Protein AF-A0A447T7E3-F1 (afdb_monomer_lite)

Sequence (98 aa):
MSQPVQALLFDVFGTVVDWREGVARDAAAFLRRRPAARQDAYAFADAWRALYSPAMEAVRAGRRPFTRLDQLHRENLEAALPASASIPPRRRKTSCNG

InterPro domains:
  IPR023198 Phosphoglycolate phosphatase-like, domain 2 [G3DSA:1.10.150.240] (20-94)
  IPR036412 HAD-like superfamily [SSF56784] (4-80)

Foldseek 3Di:
DDDDDDDDDDDPDPGPDPQQCVQLVVQVVVQVVPVVPPFRSSLLSVQLVVQLVVLVVCCVVVVDPDDDSVVSSVVSNVVSVVVRSPDPDDDPPPDDDD

Radius of gyration: 17.96 Å; chains: 1; bounding box: 51×36×48 Å

Organism: Chromobacterium violaceum (NCBI:txid536)

pLDDT: mean 81.03, std 17.28, range [37.38, 97.0]

Secondary structure (DSSP, 8-state):
-PPPP-------BTTTB-HHHHHHHHHHHHHTT-TT----HHHHHHHHHHTHHHHHHHHHTTSS----HHHHHHHHHHHHHHHTTS------------

Structure (mmCIF, N/CA/C/O backbone):
data_AF-A0A447T7E3-F1
#
_entry.id   AF-A0A447T7E3-F1
#
loop_
_atom_site.group_PDB
_atom_site.id
_atom_site.type_symbol
_atom_site.label_atom_id
_atom_site.label_alt_id
_atom_site.label_comp_id
_atom_site.label_asym_id
_atom_site.label_entity_id
_atom_site.label_seq_id
_atom_site.pdbx_PDB_ins_code
_atom_site.Cartn_x
_atom_site.Cartn_y
_atom_site.Cartn_z
_atom_site.occupancy
_atom_site.B_iso_or_equiv
_atom_site.auth_seq_id
_atom_site.auth_comp_id
_atom_site.auth_asym_id
_atom_site.auth_atom_id
_atom_site.pdbx_PDB_model_num
ATOM 1 N N . MET A 1 1 ? -32.772 17.594 19.669 1.00 53.25 1 MET A N 1
ATOM 2 C CA . MET A 1 1 ? -31.571 18.45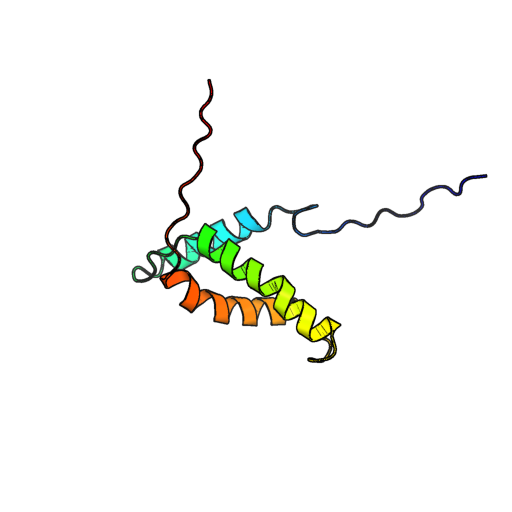5 19.617 1.00 53.25 1 MET A CA 1
ATOM 3 C C . MET A 1 1 ? -30.437 17.630 19.033 1.00 53.25 1 MET A C 1
ATOM 5 O O . MET A 1 1 ? -30.192 16.548 19.550 1.00 53.25 1 MET A O 1
ATOM 9 N N . SER A 1 2 ? -29.829 18.067 17.927 1.00 77.31 2 SER A N 1
ATOM 10 C CA . SER A 1 2 ? -28.687 17.368 17.317 1.00 77.31 2 SER A CA 1
ATOM 11 C C . SER A 1 2 ? -27.415 17.723 18.078 1.00 77.31 2 SER A C 1
ATOM 13 O O . SER A 1 2 ? -27.179 18.902 18.333 1.00 77.31 2 SER A O 1
ATOM 15 N N . GLN A 1 3 ? -26.611 16.724 18.438 1.00 81.62 3 GLN A N 1
ATOM 16 C CA . GLN A 1 3 ? -25.311 16.966 19.060 1.00 81.62 3 GLN A CA 1
ATOM 17 C C . GLN A 1 3 ? -24.334 17.544 18.024 1.00 81.62 3 GLN A C 1
ATOM 19 O O . GLN A 1 3 ? -24.342 17.083 16.876 1.00 81.62 3 GLN A O 1
ATOM 24 N N . PRO A 1 4 ? -23.510 18.545 18.385 1.00 85.88 4 PRO A N 1
ATOM 25 C CA . PRO A 1 4 ? -22.504 19.085 17.482 1.00 85.88 4 PRO A CA 1
ATOM 26 C C . PRO A 1 4 ? -21.418 18.039 17.213 1.00 85.88 4 PRO A C 1
ATOM 28 O O . PRO A 1 4 ? -21.010 17.298 18.107 1.00 85.88 4 PRO A O 1
ATOM 31 N N . VAL A 1 5 ? -20.940 17.984 15.971 1.00 90.81 5 VAL A N 1
ATOM 32 C CA . VAL A 1 5 ? -19.813 17.125 15.589 1.00 90.81 5 VAL A CA 1
ATOM 33 C C . VAL A 1 5 ? -18.553 17.602 16.315 1.00 90.81 5 VAL A C 1
ATOM 35 O O . VAL A 1 5 ? -18.194 18.772 16.221 1.00 90.81 5 VAL A O 1
ATOM 38 N N . GLN A 1 6 ? -17.884 16.695 17.031 1.00 92.06 6 GLN A N 1
ATOM 39 C CA . GLN A 1 6 ? -16.684 16.998 17.828 1.00 92.06 6 GLN A CA 1
ATOM 40 C C . GLN A 1 6 ? -15.379 16.503 17.190 1.00 92.06 6 GLN A C 1
ATOM 42 O O . GLN A 1 6 ? -14.306 16.977 17.550 1.00 92.06 6 GLN A O 1
ATOM 47 N N . ALA A 1 7 ? -15.453 15.552 16.254 1.00 92.31 7 ALA A N 1
ATOM 48 C CA . ALA A 1 7 ? -14.285 14.972 15.603 1.00 92.31 7 ALA A CA 1
ATOM 49 C C . ALA A 1 7 ? -14.583 14.598 14.149 1.00 92.31 7 ALA A C 1
ATOM 51 O O . ALA A 1 7 ? -15.678 14.136 13.826 1.00 92.31 7 ALA A O 1
ATOM 52 N N . LEU A 1 8 ? -13.574 14.763 13.292 1.00 88.75 8 LEU A N 1
ATOM 53 C CA . LEU A 1 8 ? -13.569 14.304 11.906 1.00 88.75 8 LEU A CA 1
ATOM 54 C C . LEU A 1 8 ? -12.394 13.343 11.732 1.00 88.75 8 LEU A C 1
ATOM 56 O O . LEU A 1 8 ? -11.244 13.716 11.959 1.00 88.75 8 LEU A O 1
ATOM 60 N N . LEU A 1 9 ? -12.694 12.100 11.364 1.00 92.56 9 LEU A N 1
ATOM 61 C CA . LEU A 1 9 ? -11.697 11.074 11.090 1.00 92.56 9 LEU A CA 1
ATOM 62 C C . LEU A 1 9 ? -11.632 10.857 9.583 1.00 92.56 9 LEU A C 1
ATOM 64 O O . LEU A 1 9 ? -12.665 10.742 8.925 1.00 92.56 9 LEU A O 1
ATOM 68 N N . PHE A 1 10 ? -10.414 10.778 9.059 1.00 90.06 10 PHE A N 1
ATOM 69 C CA . PHE A 1 10 ? -10.165 10.614 7.636 1.00 90.06 10 PHE A CA 1
ATOM 70 C C . PHE A 1 10 ? -9.390 9.326 7.399 1.00 90.06 10 PHE A C 1
ATOM 72 O O . PHE A 1 10 ? -8.375 9.067 8.049 1.00 90.06 10 PHE A O 1
ATOM 79 N N . ASP A 1 11 ? -9.857 8.538 6.436 1.00 88.25 11 ASP A N 1
ATOM 80 C CA . ASP A 1 11 ? -8.983 7.581 5.771 1.00 88.25 11 ASP A CA 1
ATOM 81 C C . ASP A 1 11 ? -7.841 8.342 5.072 1.00 88.25 11 ASP A C 1
ATOM 83 O O . ASP A 1 11 ? -8.014 9.490 4.667 1.00 88.25 11 ASP A O 1
ATOM 87 N N . VAL A 1 12 ? -6.659 7.735 4.958 1.00 87.75 12 VAL A N 1
ATOM 88 C CA . VAL A 1 12 ? -5.464 8.427 4.444 1.00 87.75 12 VAL A CA 1
ATOM 89 C C . VAL A 1 12 ? -5.181 8.047 2.993 1.00 87.75 12 VAL A C 1
ATOM 91 O O . VAL A 1 12 ? -4.971 8.924 2.152 1.00 87.75 12 VAL A O 1
ATOM 94 N N . PHE A 1 13 ? -5.176 6.752 2.666 1.00 79.19 13 PHE A N 1
ATOM 95 C CA . PHE A 1 13 ? -4.712 6.272 1.363 1.00 79.19 13 PHE A CA 1
ATOM 96 C C . PHE A 1 13 ? -5.746 6.505 0.258 1.00 79.19 13 PHE A C 1
ATOM 98 O O . PHE A 1 13 ? -6.717 5.769 0.137 1.00 79.19 13 PHE A O 1
ATOM 105 N N . GLY A 1 14 ? -5.481 7.478 -0.616 1.00 80.19 14 GLY A N 1
ATOM 106 C CA . GLY A 1 14 ? -6.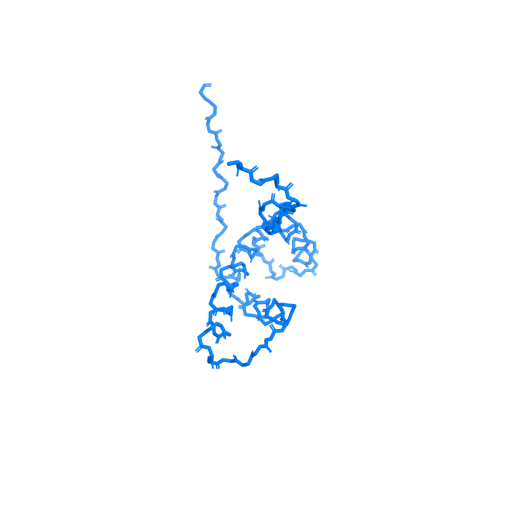369 7.858 -1.719 1.00 80.19 14 GLY A CA 1
ATOM 107 C C . GLY A 1 14 ? -7.365 8.951 -1.338 1.00 80.19 14 GLY A C 1
ATOM 108 O O . GLY A 1 14 ? -7.820 9.677 -2.213 1.00 80.19 14 GLY A O 1
ATOM 109 N N . THR A 1 15 ? -7.640 9.110 -0.043 1.00 78.38 15 THR A N 1
ATOM 110 C CA . THR A 1 15 ? -8.495 10.179 0.486 1.00 78.38 15 THR A CA 1
ATOM 111 C C . THR A 1 15 ? -7.692 11.450 0.785 1.00 78.38 15 THR A C 1
ATOM 113 O O . THR A 1 15 ? -8.116 12.543 0.426 1.00 78.38 15 THR A O 1
ATOM 116 N N . VAL A 1 16 ? -6.512 11.319 1.404 1.00 83.75 16 VAL A N 1
ATOM 117 C CA . VAL A 1 16 ? -5.636 12.457 1.754 1.00 83.75 16 VAL A CA 1
ATOM 118 C C . VAL A 1 16 ? -4.373 12.482 0.894 1.00 83.75 16 VAL A C 1
ATOM 120 O O . VAL A 1 16 ? -3.854 13.555 0.594 1.00 83.75 16 VAL A O 1
ATOM 123 N N . VAL A 1 17 ? -3.870 11.312 0.484 1.00 85.44 17 VAL A N 1
ATOM 124 C CA . VAL A 1 17 ? -2.619 11.204 -0.282 1.00 85.44 17 VAL A CA 1
ATOM 125 C C . VAL A 1 17 ? -2.796 10.443 -1.592 1.00 85.44 17 VAL A C 1
ATOM 127 O O . VAL A 1 17 ? -3.438 9.388 -1.628 1.00 85.44 17 VAL A O 1
ATOM 130 N N . ASP A 1 18 ? -2.142 10.927 -2.652 1.00 90.56 18 ASP A N 1
ATOM 131 C CA . ASP A 1 18 ? -1.947 10.165 -3.888 1.00 90.56 18 ASP A CA 1
ATOM 132 C C . ASP A 1 18 ? -0.802 9.162 -3.703 1.00 90.56 18 ASP A C 1
ATOM 134 O O . ASP A 1 18 ? 0.374 9.418 -3.981 1.00 90.56 18 ASP A O 1
ATOM 138 N N . TRP A 1 19 ? -1.163 7.990 -3.189 1.00 92.19 19 TRP A N 1
ATOM 139 C CA . TRP A 1 19 ? -0.222 6.892 -2.999 1.00 92.19 19 T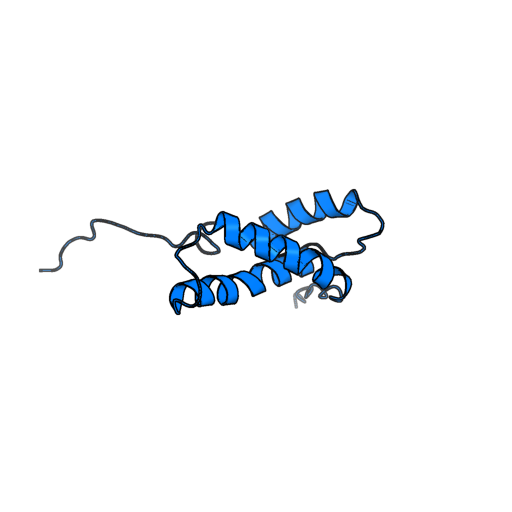RP A CA 1
ATOM 140 C C . TRP A 1 19 ? 0.286 6.329 -4.332 1.00 92.19 19 TRP A C 1
ATOM 142 O O . TRP A 1 19 ? 1.411 5.833 -4.390 1.00 92.19 19 TRP A O 1
ATOM 152 N N . ARG A 1 20 ? -0.518 6.381 -5.401 1.00 92.19 20 ARG A N 1
ATOM 153 C CA . ARG A 1 20 ? -0.206 5.710 -6.666 1.00 92.19 20 ARG A CA 1
ATOM 154 C C . ARG A 1 20 ? 0.937 6.417 -7.374 1.00 92.19 20 ARG A C 1
ATOM 156 O O . ARG A 1 20 ? 1.892 5.761 -7.789 1.00 92.19 20 ARG A O 1
ATOM 163 N N . GLU A 1 21 ? 0.860 7.741 -7.468 1.00 91.50 21 GLU A N 1
ATOM 164 C CA . GLU A 1 21 ? 1.924 8.548 -8.061 1.00 91.50 21 GLU A CA 1
ATOM 165 C C . GLU A 1 21 ? 3.196 8.511 -7.204 1.00 91.50 21 GLU A C 1
ATOM 167 O O . GLU A 1 21 ? 4.293 8.324 -7.731 1.00 91.50 21 GLU A O 1
ATOM 172 N N . GLY A 1 22 ? 3.062 8.602 -5.874 1.00 90.06 22 GLY A N 1
ATOM 173 C CA . GLY A 1 22 ? 4.200 8.529 -4.954 1.00 90.06 22 GLY A CA 1
ATOM 174 C C . GLY A 1 22 ? 5.004 7.235 -5.109 1.00 90.06 22 GLY A C 1
ATOM 175 O O . GLY A 1 22 ? 6.222 7.277 -5.295 1.00 90.06 22 GLY A O 1
ATOM 176 N N . VAL A 1 23 ? 4.316 6.091 -5.112 1.00 91.81 23 VAL A N 1
ATOM 177 C CA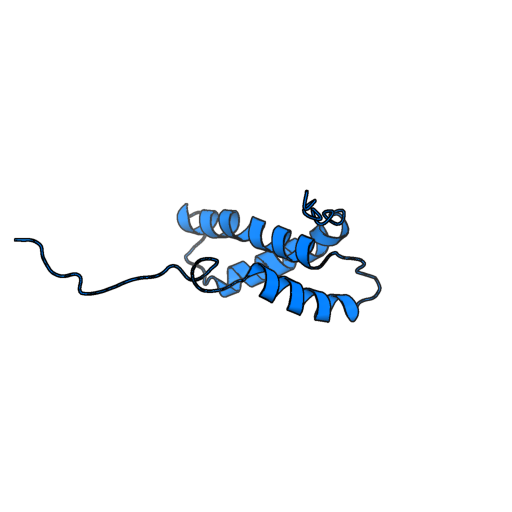 . VAL A 1 23 ? 4.942 4.770 -5.266 1.00 91.81 23 VAL A CA 1
ATOM 178 C C . VAL A 1 23 ? 5.537 4.595 -6.659 1.00 91.81 23 VAL A C 1
ATOM 180 O O . VAL A 1 23 ? 6.671 4.136 -6.773 1.00 91.81 23 VAL A O 1
ATOM 183 N N . ALA A 1 24 ? 4.816 4.974 -7.720 1.00 91.06 24 ALA A N 1
ATOM 184 C CA . ALA A 1 24 ? 5.321 4.859 -9.087 1.00 91.06 24 ALA A CA 1
ATOM 185 C C . ALA A 1 24 ? 6.585 5.710 -9.301 1.00 91.06 24 ALA A C 1
ATOM 187 O O . ALA A 1 24 ? 7.548 5.242 -9.911 1.00 91.06 24 ALA A O 1
ATOM 188 N N . ARG A 1 25 ? 6.630 6.929 -8.748 1.00 91.75 25 ARG A N 1
ATOM 189 C CA . ARG A 1 25 ? 7.800 7.819 -8.807 1.00 91.75 25 ARG A CA 1
ATOM 190 C C . ARG A 1 25 ? 9.031 7.186 -8.153 1.00 91.75 25 ARG A C 1
ATOM 192 O O . ARG A 1 25 ? 10.107 7.170 -8.759 1.00 91.75 25 ARG A O 1
ATOM 199 N N . ASP A 1 26 ? 8.883 6.643 -6.946 1.00 90.75 26 ASP A N 1
ATOM 200 C CA . ASP A 1 26 ? 9.997 6.024 -6.216 1.00 90.75 26 ASP A CA 1
ATOM 201 C C . ASP A 1 26 ? 10.418 4.683 -6.841 1.00 90.75 26 ASP A C 1
ATOM 203 O O . ASP A 1 26 ? 11.614 4.413 -7.003 1.00 90.75 26 ASP A O 1
ATOM 207 N N . ALA A 1 27 ? 9.454 3.881 -7.304 1.00 88.75 27 ALA A N 1
ATOM 208 C CA . ALA A 1 27 ? 9.719 2.654 -8.049 1.00 88.75 27 ALA A CA 1
ATOM 209 C C . ALA A 1 27 ? 10.481 2.938 -9.351 1.00 88.75 27 ALA A C 1
ATOM 211 O O . ALA A 1 27 ? 11.474 2.272 -9.634 1.00 88.75 27 ALA A O 1
ATOM 212 N N . ALA A 1 28 ? 10.099 3.964 -10.117 1.00 88.06 28 ALA A N 1
ATOM 213 C CA . ALA A 1 28 ? 10.798 4.350 -11.342 1.00 88.06 28 ALA A CA 1
ATOM 214 C C . ALA A 1 28 ? 12.265 4.727 -11.078 1.00 88.06 28 ALA A C 1
ATOM 216 O O . ALA A 1 28 ? 13.153 4.362 -11.854 1.00 88.06 28 ALA A O 1
ATOM 217 N N . ALA A 1 29 ? 12.543 5.431 -9.975 1.00 87.75 29 ALA A N 1
ATOM 218 C CA . ALA A 1 29 ? 13.908 5.768 -9.575 1.00 87.75 29 ALA A CA 1
ATOM 219 C C . ALA A 1 29 ? 14.752 4.527 -9.252 1.00 87.75 29 ALA A C 1
ATOM 221 O O . ALA A 1 29 ? 15.930 4.478 -9.614 1.00 87.75 29 ALA A O 1
ATOM 222 N N . PHE A 1 30 ? 14.153 3.520 -8.616 1.00 84.94 30 PHE A N 1
ATOM 223 C CA . PHE A 1 30 ? 14.806 2.247 -8.326 1.00 84.94 30 PHE A CA 1
ATOM 224 C C . PHE A 1 30 ? 15.016 1.391 -9.585 1.00 84.94 30 PHE A C 1
ATOM 226 O O . PHE A 1 30 ? 16.127 0.920 -9.833 1.00 84.94 30 PHE A O 1
ATOM 233 N N . LEU A 1 31 ? 13.977 1.235 -10.409 1.00 80.62 31 LEU A N 1
ATOM 234 C CA . LEU A 1 31 ? 13.985 0.408 -11.620 1.00 80.62 31 LEU A CA 1
ATOM 235 C C . LEU A 1 31 ? 14.971 0.933 -12.670 1.00 80.62 31 LEU A C 1
ATOM 237 O O . LEU A 1 31 ? 15.693 0.151 -13.279 1.00 80.62 31 LEU A O 1
ATOM 241 N N . ARG A 1 32 ? 15.116 2.258 -12.804 1.00 80.38 32 ARG A N 1
ATOM 242 C CA . ARG A 1 32 ? 16.137 2.886 -13.666 1.00 80.38 32 ARG A CA 1
ATOM 243 C C . ARG A 1 32 ? 17.572 2.465 -13.348 1.00 80.38 32 ARG A C 1
ATOM 245 O O . ARG A 1 32 ? 18.414 2.474 -14.239 1.00 80.38 32 ARG A O 1
ATOM 252 N N . ARG A 1 33 ? 17.869 2.111 -12.094 1.00 80.06 33 ARG A N 1
ATOM 253 C CA . ARG A 1 33 ? 19.203 1.641 -11.676 1.00 80.06 33 ARG A CA 1
ATOM 254 C C . ARG A 1 33 ? 19.435 0.164 -12.009 1.00 80.06 33 ARG A C 1
ATOM 256 O O . ARG A 1 33 ? 20.534 -0.336 -11.792 1.00 80.06 33 ARG A O 1
ATOM 263 N N . ARG A 1 34 ? 18.417 -0.547 -12.503 1.00 73.81 34 ARG A N 1
ATOM 264 C CA . ARG A 1 34 ? 18.447 -1.984 -12.799 1.00 73.81 34 ARG A CA 1
ATOM 265 C C . ARG A 1 34 ? 18.008 -2.224 -14.250 1.00 73.81 34 ARG A C 1
ATOM 267 O O . ARG A 1 34 ? 16.844 -2.534 -14.481 1.00 73.81 34 ARG A O 1
ATOM 274 N N . PRO A 1 35 ? 18.927 -2.135 -15.232 1.00 58.22 35 PRO A N 1
ATOM 275 C CA . PRO A 1 35 ? 18.616 -2.191 -16.670 1.00 58.22 35 PRO A CA 1
ATOM 276 C C . PRO A 1 35 ? 17.851 -3.443 -17.127 1.00 58.22 35 PRO A C 1
ATOM 278 O O . PRO A 1 35 ? 17.140 -3.400 -18.126 1.00 58.22 35 PRO A O 1
ATOM 281 N N . ALA A 1 36 ? 17.971 -4.552 -16.387 1.00 58.59 36 ALA A N 1
ATOM 282 C CA . ALA A 1 36 ? 17.238 -5.791 -16.646 1.00 58.59 36 ALA A CA 1
ATOM 283 C C . ALA A 1 36 ? 15.727 -5.688 -16.348 1.00 58.59 36 ALA A C 1
ATOM 285 O O . ALA A 1 36 ? 14.948 -6.515 -16.814 1.00 58.59 36 ALA A O 1
ATOM 286 N N . ALA A 1 37 ? 15.293 -4.674 -15.596 1.00 59.81 37 ALA A N 1
ATOM 287 C CA . ALA A 1 37 ? 13.901 -4.447 -15.249 1.00 59.81 37 ALA A CA 1
ATOM 288 C C . ALA A 1 37 ? 13.293 -3.381 -16.174 1.00 59.81 37 ALA A C 1
ATOM 290 O O . ALA A 1 37 ? 13.154 -2.217 -15.806 1.00 59.81 37 ALA A O 1
ATOM 291 N N . ARG A 1 38 ? 12.868 -3.785 -17.379 1.00 59.75 38 ARG A N 1
ATOM 292 C CA . ARG A 1 38 ? 11.970 -2.999 -18.261 1.00 59.75 38 ARG A CA 1
ATOM 293 C C . ARG A 1 38 ? 10.540 -2.904 -17.688 1.00 59.75 38 ARG A C 1
ATOM 295 O O . ARG A 1 38 ? 9.556 -3.024 -18.407 1.00 59.75 38 ARG A O 1
ATOM 302 N N . GLN A 1 39 ? 10.423 -2.750 -16.374 1.00 69.81 39 GLN A N 1
ATOM 303 C CA . GLN A 1 39 ? 9.151 -2.789 -15.668 1.00 69.81 39 GLN A CA 1
ATOM 304 C C . GLN A 1 39 ? 8.499 -1.405 -15.693 1.00 69.81 39 GLN A C 1
ATOM 306 O O . GLN A 1 39 ? 9.137 -0.395 -15.393 1.00 69.81 39 GLN A O 1
ATOM 311 N N . ASP A 1 40 ? 7.216 -1.367 -16.045 1.00 83.44 40 ASP A N 1
ATOM 312 C CA . ASP A 1 40 ? 6.385 -0.173 -15.913 1.00 83.44 40 ASP A CA 1
ATOM 313 C C . ASP A 1 40 ? 6.151 0.103 -14.419 1.00 83.44 40 ASP A C 1
ATOM 315 O O . ASP A 1 40 ? 5.550 -0.702 -13.705 1.00 83.44 40 ASP A O 1
ATOM 319 N N . ALA A 1 41 ? 6.646 1.245 -13.939 1.00 87.25 41 ALA A N 1
ATOM 320 C CA . ALA A 1 41 ? 6.561 1.624 -12.533 1.00 87.25 41 ALA A CA 1
ATOM 321 C C . ALA A 1 41 ? 5.113 1.779 -12.039 1.00 87.25 41 ALA A C 1
ATOM 323 O O . ALA A 1 41 ? 4.832 1.505 -10.872 1.00 87.25 41 ALA A O 1
ATOM 324 N N . TYR A 1 42 ? 4.181 2.162 -12.919 1.00 89.19 42 TYR A N 1
ATOM 325 C CA . TYR A 1 42 ? 2.763 2.223 -12.573 1.00 89.19 42 TYR A CA 1
ATOM 326 C C . TYR A 1 42 ? 2.141 0.833 -12.508 1.00 89.19 42 TYR A C 1
ATOM 328 O O . TYR A 1 42 ? 1.382 0.556 -11.584 1.00 89.19 42 TYR A O 1
ATOM 336 N N . ALA A 1 43 ? 2.490 -0.055 -13.442 1.00 87.25 43 ALA A N 1
ATOM 337 C CA . ALA A 1 43 ? 2.042 -1.444 -13.394 1.00 87.25 43 ALA A CA 1
ATOM 338 C C . ALA A 1 43 ? 2.541 -2.147 -12.121 1.00 87.25 43 ALA A C 1
ATOM 340 O O . ALA A 1 43 ? 1.797 -2.897 -11.490 1.00 87.25 43 ALA A O 1
ATOM 341 N N . PHE A 1 44 ? 3.774 -1.852 -11.703 1.00 88.44 44 PHE A N 1
ATOM 342 C CA . PHE A 1 44 ? 4.319 -2.304 -10.429 1.00 88.44 44 PHE A CA 1
ATOM 343 C C . PHE A 1 44 ? 3.544 -1.739 -9.226 1.00 88.44 44 PHE A C 1
ATOM 345 O O . PHE A 1 44 ? 3.161 -2.505 -8.343 1.00 88.44 44 PHE A O 1
ATOM 352 N N . ALA A 1 45 ? 3.269 -0.429 -9.195 1.00 91.19 45 ALA A N 1
ATOM 353 C CA . ALA A 1 45 ? 2.496 0.191 -8.115 1.00 91.19 45 ALA A CA 1
ATOM 354 C C . ALA A 1 45 ? 1.084 -0.415 -7.995 1.00 91.19 45 ALA A C 1
ATOM 356 O O . ALA A 1 45 ? 0.621 -0.705 -6.890 1.00 91.19 45 ALA A O 1
ATOM 357 N N . ASP A 1 46 ? 0.429 -0.661 -9.132 1.00 90.44 46 ASP A N 1
ATOM 358 C CA . ASP A 1 46 ? -0.897 -1.276 -9.195 1.00 90.44 46 ASP A CA 1
ATOM 359 C C . ASP A 1 46 ? -0.855 -2.741 -8.703 1.00 90.44 46 ASP A C 1
ATOM 361 O O . ASP A 1 46 ? -1.687 -3.144 -7.885 1.00 90.44 46 ASP A O 1
ATOM 365 N N . ALA A 1 47 ? 0.145 -3.525 -9.124 1.00 90.69 47 ALA A N 1
ATOM 366 C CA . ALA A 1 47 ? 0.339 -4.906 -8.672 1.00 90.69 47 ALA A CA 1
ATOM 367 C C . ALA A 1 47 ? 0.626 -4.996 -7.167 1.00 90.69 47 ALA A C 1
ATOM 369 O O . ALA A 1 47 ? 0.056 -5.833 -6.468 1.00 90.69 47 ALA A O 1
ATOM 370 N N . TRP A 1 48 ? 1.460 -4.096 -6.646 1.00 92.88 48 TRP A N 1
ATOM 371 C CA . TRP A 1 48 ? 1.752 -4.020 -5.219 1.00 92.88 48 TRP A CA 1
ATOM 372 C C . TRP A 1 48 ? 0.502 -3.673 -4.403 1.00 92.88 48 TRP A C 1
ATOM 374 O O . TRP A 1 48 ? 0.227 -4.305 -3.379 1.00 92.88 48 TRP A O 1
ATOM 384 N N . ARG A 1 49 ? -0.318 -2.726 -4.884 1.00 93.44 49 ARG A N 1
ATOM 385 C CA . ARG A 1 49 ? -1.578 -2.368 -4.221 1.00 93.44 49 ARG A CA 1
ATOM 386 C C . ARG A 1 49 ? -2.599 -3.501 -4.252 1.00 93.44 49 ARG A C 1
ATOM 388 O O . ARG A 1 49 ? -3.326 -3.663 -3.274 1.00 93.44 49 ARG A O 1
ATOM 395 N N . ALA A 1 50 ? -2.648 -4.300 -5.316 1.00 92.69 50 ALA A N 1
ATOM 396 C CA . ALA A 1 50 ? -3.575 -5.428 -5.416 1.00 92.69 50 ALA A CA 1
ATOM 397 C C . ALA A 1 50 ? -3.389 -6.456 -4.281 1.00 92.69 50 ALA A C 1
ATOM 399 O O . ALA A 1 50 ? -4.362 -7.068 -3.842 1.00 92.69 50 ALA A O 1
ATOM 400 N N . LEU A 1 51 ? -2.169 -6.590 -3.746 1.00 93.69 51 LEU A N 1
ATOM 401 C CA . LEU A 1 51 ? -1.847 -7.495 -2.637 1.00 93.69 51 LEU A CA 1
ATOM 402 C C . LEU A 1 51 ? -2.255 -6.957 -1.253 1.00 93.69 51 LEU A C 1
ATOM 404 O O . LEU A 1 51 ? -2.335 -7.722 -0.292 1.00 93.69 51 LEU A O 1
ATOM 408 N N . TYR A 1 52 ? -2.563 -5.661 -1.130 1.00 93.38 52 TYR A N 1
ATOM 409 C CA . TYR A 1 52 ? -2.958 -5.046 0.143 1.00 93.38 52 TYR A CA 1
ATOM 410 C C . TYR A 1 52 ? -4.214 -5.695 0.737 1.00 93.38 52 TYR A C 1
ATOM 412 O O . TYR A 1 52 ? -4.224 -6.074 1.909 1.00 93.38 52 TYR A O 1
ATOM 420 N N . SER A 1 53 ? -5.274 -5.839 -0.067 1.00 92.81 53 SER A N 1
ATOM 421 C CA . SER A 1 53 ? -6.555 -6.358 0.425 1.00 92.81 53 SER A CA 1
ATOM 422 C C . SER A 1 53 ? -6.463 -7.831 0.857 1.00 92.81 53 SER A C 1
ATOM 424 O O . SER A 1 53 ? -6.844 -8.118 1.994 1.00 92.81 53 SER A O 1
ATOM 426 N N . PRO A 1 54 ? -5.882 -8.753 0.055 1.00 94.31 54 PRO A N 1
ATOM 427 C CA . PRO A 1 54 ? -5.674 -10.142 0.474 1.00 94.31 54 PRO A CA 1
ATOM 428 C C . PRO A 1 54 ? -4.825 -10.290 1.745 1.00 94.31 54 PRO A C 1
ATOM 430 O O . PRO A 1 54 ? -5.174 -11.080 2.624 1.00 94.31 54 PRO A O 1
ATOM 433 N N . ALA A 1 55 ? -3.743 -9.512 1.876 1.00 93.25 55 ALA A N 1
ATOM 434 C CA . ALA A 1 55 ? -2.871 -9.554 3.052 1.00 93.25 55 ALA A CA 1
ATOM 435 C C . ALA A 1 55 ? -3.603 -9.095 4.324 1.00 93.25 55 ALA A C 1
ATOM 437 O O . ALA A 1 55 ? -3.539 -9.759 5.360 1.00 93.25 55 ALA A O 1
ATOM 438 N N . MET A 1 56 ? -4.360 -7.998 4.232 1.00 95.06 56 MET A N 1
ATOM 439 C CA . MET A 1 56 ? -5.206 -7.518 5.329 1.00 95.06 56 MET A CA 1
ATOM 440 C C . MET A 1 56 ? -6.319 -8.514 5.673 1.00 95.06 56 MET A C 1
ATOM 442 O O . MET A 1 56 ? -6.655 -8.688 6.843 1.00 95.06 56 MET A O 1
ATOM 446 N N . GLU A 1 57 ? -6.877 -9.193 4.671 1.00 96.06 57 GLU A N 1
ATOM 447 C CA . GLU A 1 57 ? -7.946 -10.168 4.870 1.00 96.06 57 GLU A CA 1
ATOM 448 C C . GLU A 1 57 ? -7.487 -11.412 5.633 1.00 96.06 57 GLU A C 1
ATOM 450 O O . GLU A 1 57 ? -8.232 -11.949 6.445 1.00 96.06 57 GLU A O 1
ATOM 455 N N . ALA A 1 58 ? -6.243 -11.856 5.442 1.00 94.69 58 ALA A N 1
ATOM 456 C CA . ALA A 1 58 ? -5.685 -12.946 6.239 1.00 94.69 58 ALA A CA 1
ATOM 457 C C . ALA A 1 58 ? -5.634 -12.614 7.742 1.00 94.69 58 ALA A C 1
ATOM 459 O O . ALA A 1 58 ? -5.889 -13.491 8.567 1.00 94.69 58 ALA A O 1
ATOM 460 N N . VAL A 1 59 ? -5.357 -11.353 8.091 1.00 95.38 59 VAL A N 1
ATOM 461 C CA . VAL A 1 59 ? -5.383 -10.876 9.482 1.00 95.38 59 VAL A CA 1
ATOM 462 C C . VAL A 1 59 ? -6.824 -10.741 9.981 1.00 95.38 59 VAL A C 1
ATOM 464 O O . VAL A 1 59 ? -7.143 -11.237 11.058 1.00 95.38 59 VAL A O 1
ATOM 467 N N . ARG A 1 60 ? -7.719 -10.131 9.188 1.00 94.31 60 ARG A N 1
ATOM 468 C CA . ARG A 1 60 ? -9.140 -9.957 9.549 1.00 94.31 60 ARG A CA 1
ATOM 469 C C . ARG A 1 60 ? -9.861 -11.280 9.795 1.00 94.31 60 ARG A C 1
ATOM 471 O O . ARG A 1 60 ? -10.639 -11.381 10.735 1.00 94.31 60 ARG A O 1
ATOM 478 N N . ALA A 1 61 ? -9.571 -12.292 8.984 1.00 96.44 61 ALA A N 1
ATOM 479 C CA . ALA A 1 61 ? -10.163 -13.618 9.101 1.00 96.44 61 ALA A CA 1
ATOM 480 C C . ALA A 1 61 ? -9.489 -14.510 10.162 1.00 96.44 61 ALA A C 1
ATOM 482 O O . ALA A 1 61 ? -9.798 -15.696 10.240 1.00 96.44 61 ALA A O 1
ATOM 483 N N . GLY A 1 62 ? -8.520 -13.992 10.926 1.00 95.62 62 GLY A N 1
ATOM 484 C CA . GLY A 1 62 ? -7.818 -14.751 11.966 1.00 95.62 62 GLY A CA 1
ATOM 485 C C . GLY A 1 62 ? -6.881 -15.847 11.444 1.00 95.62 62 GLY A C 1
ATOM 486 O O . GLY A 1 62 ? -6.340 -16.612 12.237 1.00 95.62 62 GLY A O 1
ATOM 487 N N . ARG A 1 63 ? -6.637 -15.920 10.127 1.00 97.00 63 ARG A N 1
ATOM 488 C CA . ARG A 1 63 ? -5.666 -16.859 9.528 1.00 97.00 63 ARG A CA 1
ATOM 489 C C . ARG A 1 63 ? -4.219 -16.486 9.859 1.00 97.00 63 ARG A C 1
ATOM 491 O O . ARG A 1 63 ? -3.319 -17.303 9.692 1.00 97.00 63 ARG A O 1
ATOM 498 N N . ARG A 1 64 ? -3.995 -15.248 10.306 1.00 95.00 64 ARG A N 1
ATOM 499 C CA . ARG A 1 64 ? -2.713 -14.716 10.770 1.00 95.00 64 ARG A CA 1
ATOM 500 C C . ARG A 1 64 ? -2.934 -13.818 11.996 1.00 95.00 64 ARG A C 1
ATOM 502 O O . ARG A 1 64 ? -3.928 -13.092 12.018 1.00 95.00 64 ARG A O 1
ATOM 509 N N . PRO A 1 65 ? -2.006 -13.791 12.973 1.00 95.88 65 PRO A N 1
ATOM 510 C CA . PRO A 1 65 ? -2.025 -12.805 14.053 1.00 95.88 65 PRO A CA 1
ATOM 511 C C . PRO A 1 65 ? -1.981 -11.356 13.551 1.00 95.88 65 PRO A C 1
ATOM 513 O O . PRO A 1 65 ? -1.536 -11.075 12.432 1.00 95.88 65 PRO A O 1
ATOM 516 N N . PHE A 1 66 ? -2.376 -10.419 14.420 1.00 95.38 66 PHE A N 1
ATOM 517 C CA . PHE A 1 66 ? -2.227 -8.991 14.146 1.00 95.38 66 PHE A CA 1
ATOM 518 C C . PHE A 1 66 ? -0.790 -8.677 13.721 1.00 95.38 66 PHE A C 1
ATOM 520 O O . PHE A 1 66 ? 0.171 -9.008 14.413 1.00 95.38 66 PHE A O 1
ATOM 527 N N . THR A 1 67 ? -0.659 -8.047 12.560 1.00 94.25 67 THR A N 1
ATOM 528 C CA . THR A 1 67 ? 0.624 -7.749 11.931 1.00 94.25 67 THR A CA 1
ATOM 529 C C . THR A 1 67 ? 0.625 -6.287 11.519 1.00 94.25 67 THR A C 1
ATOM 531 O O . THR A 1 67 ? -0.362 -5.787 10.975 1.00 94.25 67 THR A O 1
ATOM 534 N N . ARG A 1 68 ? 1.732 -5.587 11.780 1.00 94.88 68 ARG A N 1
ATOM 535 C CA . ARG A 1 68 ? 1.872 -4.184 11.385 1.00 94.88 68 ARG A CA 1
ATOM 536 C C . ARG A 1 68 ? 1.777 -4.050 9.871 1.00 94.88 68 ARG A C 1
ATOM 538 O O . ARG A 1 68 ? 2.356 -4.847 9.135 1.00 94.88 68 ARG A O 1
ATOM 545 N N . LEU A 1 69 ? 1.122 -2.986 9.413 1.00 92.44 69 LEU A N 1
ATOM 546 C CA . LEU A 1 69 ? 0.931 -2.773 7.985 1.00 92.44 69 LEU A CA 1
ATOM 547 C C . LEU A 1 69 ? 2.260 -2.652 7.220 1.00 92.44 69 LEU A C 1
ATOM 549 O O . LEU A 1 69 ? 2.365 -3.165 6.112 1.00 92.44 69 LEU A O 1
ATOM 553 N N . ASP A 1 70 ? 3.292 -2.066 7.832 1.00 93.75 70 ASP A N 1
ATOM 554 C CA . ASP A 1 70 ? 4.635 -1.961 7.240 1.00 93.75 70 ASP A CA 1
ATOM 555 C C . ASP A 1 70 ? 5.235 -3.331 6.888 1.00 93.75 70 ASP A C 1
ATOM 557 O O . ASP A 1 70 ? 5.899 -3.486 5.863 1.00 93.75 70 ASP A O 1
ATOM 561 N N . GLN A 1 71 ? 4.963 -4.345 7.712 1.00 96.19 71 GLN A N 1
ATOM 562 C CA . GLN A 1 71 ? 5.417 -5.708 7.461 1.00 96.19 71 GLN A CA 1
ATOM 563 C C . GLN A 1 71 ? 4.648 -6.335 6.293 1.00 96.19 71 GLN A C 1
ATOM 565 O O . GLN A 1 71 ? 5.267 -6.900 5.395 1.00 96.19 71 GLN A O 1
ATOM 570 N N . LEU A 1 72 ? 3.325 -6.152 6.239 1.00 94.62 72 LEU A N 1
ATOM 571 C CA . LEU A 1 72 ? 2.515 -6.602 5.099 1.00 94.62 72 LEU A CA 1
ATOM 572 C C . LEU A 1 72 ? 2.949 -5.913 3.795 1.00 94.62 72 LEU A C 1
ATOM 574 O O . LEU A 1 72 ? 3.043 -6.547 2.751 1.00 94.62 72 LEU A O 1
ATOM 578 N N . HIS A 1 73 ? 3.274 -4.622 3.849 1.00 94.81 73 HIS A N 1
ATOM 579 C CA . HIS A 1 73 ? 3.802 -3.872 2.712 1.00 94.81 73 HIS A CA 1
ATOM 580 C C . HIS A 1 73 ? 5.145 -4.416 2.214 1.00 94.81 73 HIS A C 1
ATOM 582 O O . HIS A 1 73 ? 5.346 -4.490 0.998 1.00 94.81 73 HIS A O 1
ATOM 588 N N . ARG A 1 74 ? 6.046 -4.821 3.120 1.00 93.75 74 ARG A N 1
ATOM 589 C CA . ARG A 1 74 ? 7.318 -5.459 2.754 1.00 93.75 74 ARG A CA 1
ATOM 590 C C . ARG A 1 74 ? 7.101 -6.812 2.080 1.00 93.75 74 ARG A C 1
ATOM 592 O O . ARG A 1 74 ? 7.685 -7.050 1.029 1.00 93.75 74 ARG A O 1
ATOM 599 N N . GLU A 1 75 ? 6.253 -7.662 2.641 1.00 94.06 75 GLU A N 1
ATOM 600 C CA . GLU A 1 75 ? 5.943 -8.977 2.062 1.00 94.06 75 GLU A CA 1
ATOM 601 C C . GLU A 1 75 ? 5.289 -8.829 0.679 1.00 94.06 75 GLU A C 1
ATOM 603 O O . GLU A 1 75 ? 5.686 -9.476 -0.289 1.00 94.06 75 GLU A O 1
ATOM 608 N N . ASN A 1 76 ? 4.352 -7.886 0.547 1.00 93.50 76 ASN A N 1
ATOM 609 C CA . ASN A 1 76 ? 3.727 -7.562 -0.733 1.00 93.50 76 ASN A CA 1
ATOM 610 C C . ASN A 1 76 ? 4.745 -7.033 -1.751 1.00 93.50 76 ASN A C 1
ATOM 612 O O . ASN A 1 76 ? 4.623 -7.309 -2.941 1.00 93.50 76 ASN A O 1
ATOM 616 N N . LEU A 1 77 ? 5.741 -6.260 -1.305 1.00 90.75 77 LEU A N 1
ATOM 617 C CA . LEU A 1 77 ? 6.807 -5.751 -2.168 1.00 90.75 77 LEU A CA 1
ATOM 618 C C . LEU A 1 77 ? 7.632 -6.911 -2.736 1.00 90.75 77 LEU A C 1
ATOM 620 O O . LEU A 1 77 ? 7.872 -6.962 -3.940 1.00 90.75 77 LEU A O 1
ATOM 624 N N . GLU A 1 78 ? 8.025 -7.856 -1.885 1.00 90.25 78 GLU A N 1
ATOM 625 C CA . GLU A 1 78 ? 8.771 -9.052 -2.290 1.00 90.25 78 GLU A CA 1
ATOM 626 C C . GLU A 1 78 ? 7.974 -9.918 -3.270 1.00 90.25 78 GLU A C 1
ATOM 628 O O . GLU A 1 78 ? 8.532 -10.383 -4.263 1.00 90.25 78 GLU A O 1
ATOM 633 N N . ALA A 1 79 ? 6.664 -10.061 -3.060 1.00 88.19 79 ALA A N 1
ATOM 634 C CA . ALA A 1 79 ? 5.781 -10.793 -3.965 1.00 88.19 79 ALA A CA 1
ATOM 635 C C . ALA A 1 79 ? 5.528 -10.068 -5.304 1.00 88.19 79 ALA A C 1
ATOM 637 O O . ALA A 1 79 ? 5.367 -10.717 -6.339 1.00 88.19 79 ALA A O 1
ATOM 638 N N . ALA A 1 80 ? 5.501 -8.731 -5.315 1.00 86.88 80 ALA A N 1
ATOM 639 C CA . ALA A 1 80 ? 5.229 -7.943 -6.519 1.00 86.88 80 ALA A CA 1
ATOM 640 C C . ALA A 1 80 ? 6.441 -7.826 -7.459 1.00 86.88 80 ALA A C 1
ATOM 642 O O . ALA A 1 80 ? 6.256 -7.733 -8.672 1.00 86.88 80 ALA A O 1
ATOM 643 N N . LEU A 1 81 ? 7.670 -7.853 -6.928 1.00 80.62 81 LEU A N 1
ATOM 644 C CA . LEU A 1 81 ? 8.908 -7.672 -7.702 1.00 80.62 81 LEU A CA 1
ATOM 645 C C . LEU A 1 81 ? 9.122 -8.708 -8.831 1.00 80.62 81 LEU A C 1
ATOM 647 O O . LEU A 1 81 ? 9.556 -8.305 -9.916 1.00 80.62 81 LEU A O 1
ATOM 651 N N . PRO A 1 82 ? 8.840 -10.015 -8.637 1.00 72.56 82 PRO A N 1
ATOM 652 C CA . PRO A 1 82 ? 8.869 -10.996 -9.722 1.00 72.56 82 PRO A CA 1
ATOM 653 C C . PRO A 1 82 ? 7.685 -10.837 -10.684 1.00 72.56 82 PRO A C 1
ATOM 655 O O . PRO A 1 82 ? 7.852 -10.954 -11.897 1.00 72.56 82 PRO A O 1
ATOM 658 N N . ALA A 1 83 ? 6.488 -10.554 -10.156 1.00 59.78 83 ALA A N 1
ATOM 659 C CA . ALA A 1 83 ? 5.248 -10.502 -10.932 1.00 59.78 83 ALA A CA 1
ATOM 660 C C . ALA A 1 83 ? 5.234 -9.348 -11.950 1.00 59.78 83 ALA A C 1
ATOM 662 O O . ALA A 1 83 ? 4.775 -9.524 -13.082 1.00 59.78 83 ALA A O 1
ATOM 663 N N . SER A 1 84 ? 5.807 -8.193 -11.598 1.00 53.97 84 SER A N 1
ATOM 664 C CA . SER A 1 84 ? 5.893 -7.005 -12.458 1.00 53.97 84 SER A CA 1
ATOM 665 C C . SER A 1 84 ? 6.783 -7.171 -13.693 1.00 53.97 84 SER A C 1
ATOM 667 O O . SER A 1 84 ? 6.717 -6.339 -14.596 1.00 53.97 84 SER A O 1
ATOM 669 N N . ALA A 1 85 ? 7.576 -8.244 -13.793 1.00 52.97 85 ALA A N 1
ATOM 670 C CA . ALA A 1 85 ? 8.313 -8.579 -15.015 1.00 52.97 85 ALA A CA 1
ATOM 671 C C . ALA A 1 85 ? 7.403 -9.087 -16.153 1.00 52.97 85 ALA A C 1
ATOM 673 O O . ALA A 1 85 ? 7.811 -9.066 -17.311 1.00 52.97 85 ALA A O 1
ATOM 674 N N . SER A 1 86 ? 6.180 -9.528 -15.832 1.00 48.38 86 SER A N 1
ATOM 675 C CA . SER A 1 86 ? 5.238 -10.140 -16.784 1.00 48.38 86 SER A CA 1
ATOM 676 C C . SER A 1 86 ? 4.038 -9.258 -17.149 1.00 48.38 86 SER A C 1
ATOM 678 O O . SER A 1 86 ? 3.240 -9.633 -18.007 1.00 48.38 86 SER A O 1
ATOM 680 N N . ILE A 1 87 ? 3.894 -8.087 -16.518 1.00 53.22 87 ILE A N 1
ATOM 681 C CA . ILE A 1 87 ? 2.726 -7.221 -16.711 1.00 53.22 87 ILE A CA 1
ATOM 682 C C . ILE A 1 87 ? 2.984 -6.296 -17.910 1.00 53.22 87 ILE A C 1
ATOM 684 O O . ILE A 1 87 ? 3.894 -5.464 -17.843 1.00 53.22 87 ILE A O 1
ATOM 688 N N . PRO A 1 88 ? 2.215 -6.402 -19.012 1.00 49.41 88 PRO A N 1
ATOM 689 C CA . PRO A 1 88 ? 2.385 -5.511 -20.151 1.00 49.41 88 PRO A CA 1
ATOM 690 C C . PRO A 1 88 ? 2.054 -4.063 -19.751 1.00 49.41 88 PRO A C 1
ATOM 692 O O . PRO A 1 88 ? 1.107 -3.843 -18.987 1.00 49.41 88 PRO A O 1
ATOM 695 N N . PRO A 1 89 ? 2.794 -3.064 -20.271 1.00 53.12 89 PRO A N 1
ATOM 696 C CA . PRO A 1 89 ? 2.566 -1.664 -19.937 1.00 53.12 89 PRO A CA 1
ATOM 697 C C . PRO A 1 89 ? 1.133 -1.271 -20.294 1.00 53.12 89 PRO A C 1
ATOM 699 O O . PRO A 1 89 ? 0.664 -1.475 -21.421 1.00 53.12 89 PRO A O 1
ATOM 702 N N . ARG A 1 90 ? 0.415 -0.703 -19.325 1.00 52.34 90 ARG A N 1
ATOM 703 C CA . ARG A 1 90 ? -0.972 -0.290 -19.534 1.00 52.34 90 ARG A CA 1
ATOM 704 C C . ARG A 1 90 ? -0.946 0.998 -20.356 1.00 52.34 90 ARG A C 1
ATOM 706 O O . ARG A 1 90 ? -0.447 2.020 -19.891 1.00 52.34 90 ARG A O 1
ATOM 713 N N . ARG A 1 91 ? -1.462 0.967 -21.594 1.00 51.53 91 ARG A N 1
ATOM 714 C CA . ARG A 1 91 ? -1.554 2.168 -22.448 1.00 51.53 91 ARG A CA 1
ATOM 715 C C . ARG A 1 91 ? -2.245 3.288 -21.662 1.00 51.53 91 ARG A C 1
ATOM 717 O O . ARG A 1 91 ? -3.388 3.115 -21.235 1.00 51.53 91 ARG A O 1
ATOM 724 N N . ARG A 1 92 ? -1.566 4.430 -21.474 1.00 46.56 92 ARG A N 1
ATOM 725 C CA . ARG A 1 92 ? -2.212 5.664 -20.999 1.00 46.56 92 ARG A CA 1
ATOM 726 C C . ARG A 1 92 ? -3.407 5.915 -21.916 1.00 46.56 92 ARG A C 1
ATOM 728 O O . ARG A 1 92 ? -3.226 6.021 -23.127 1.00 46.56 92 ARG A O 1
ATOM 735 N N . LYS A 1 93 ? -4.618 6.001 -21.359 1.00 40.75 93 LYS A N 1
ATOM 736 C CA . LYS A 1 93 ? -5.740 6.598 -22.085 1.00 40.75 93 LYS A CA 1
ATOM 737 C C . LYS A 1 93 ? -5.376 8.068 -22.279 1.00 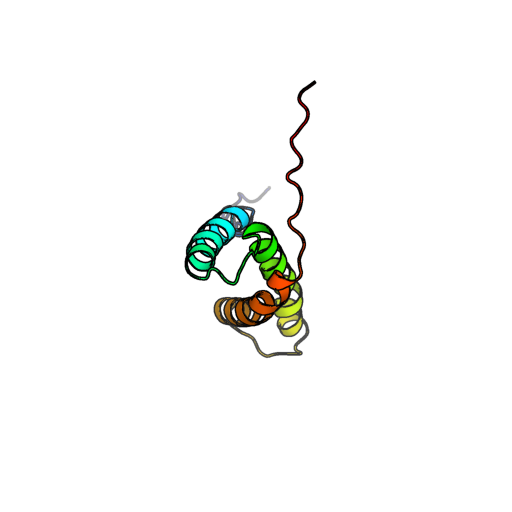40.75 93 LYS A C 1
ATOM 739 O O . LYS A 1 93 ? -5.523 8.863 -21.358 1.00 40.75 93 LYS A O 1
ATOM 744 N N . THR A 1 94 ? -4.830 8.418 -23.438 1.00 43.69 94 THR A N 1
ATOM 745 C CA . THR A 1 94 ? -4.867 9.797 -23.915 1.00 43.69 94 THR A CA 1
ATOM 746 C C . THR A 1 94 ? -6.340 10.144 -24.050 1.00 43.69 94 THR A C 1
ATOM 748 O O . THR A 1 94 ? -7.034 9.580 -24.897 1.00 43.69 94 THR A O 1
ATOM 751 N N . SER A 1 95 ? -6.832 10.988 -23.146 1.00 42.81 95 SER A N 1
ATOM 752 C CA . SER A 1 95 ? -8.135 11.620 -23.292 1.00 42.81 95 SER A CA 1
ATOM 753 C C . SER A 1 95 ? -8.155 12.310 -24.654 1.00 42.81 95 SER A C 1
ATOM 755 O O . SER A 1 95 ? -7.347 13.204 -24.898 1.00 42.81 95 SER A O 1
ATOM 757 N N . CYS A 1 96 ? -9.019 11.847 -25.556 1.00 38.75 96 CYS A N 1
ATOM 758 C CA . CYS A 1 96 ? -9.413 12.633 -26.715 1.00 38.75 96 CYS A CA 1
ATOM 759 C C . CYS A 1 96 ? 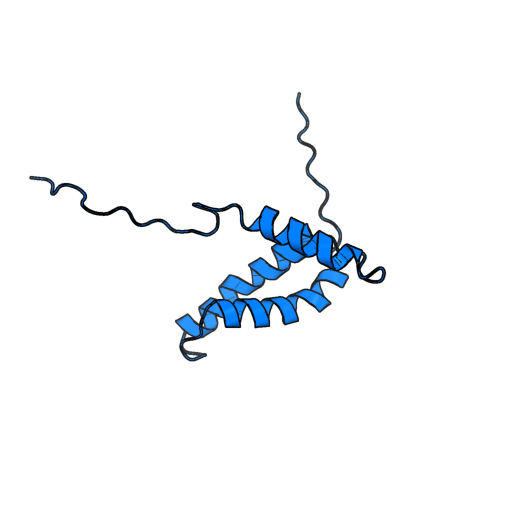-10.172 13.845 -26.171 1.00 38.75 96 CYS A C 1
ATOM 761 O O . CYS A 1 96 ? -11.235 13.671 -25.577 1.00 38.75 96 CYS A O 1
ATOM 763 N N . ASN A 1 97 ? -9.614 15.044 -26.329 1.00 39.69 97 ASN A N 1
ATOM 764 C CA . ASN A 1 97 ? -10.432 16.250 -26.328 1.00 39.69 97 ASN A CA 1
ATOM 765 C C . ASN A 1 97 ? -11.095 16.334 -27.705 1.00 39.69 97 ASN A C 1
ATOM 767 O O . ASN A 1 97 ? -10.404 16.203 -28.719 1.00 39.69 97 ASN A O 1
ATOM 771 N N . GLY A 1 98 ? -12.423 16.451 -27.695 1.00 37.38 98 GLY A N 1
ATOM 772 C CA . GLY A 1 98 ? -13.228 16.799 -28.865 1.00 37.38 98 GLY A CA 1
ATOM 773 C C . GLY A 1 98 ? -13.168 18.280 -29.195 1.00 37.38 98 GLY A C 1
ATOM 774 O O . GLY A 1 98 ? -12.518 19.036 -28.435 1.00 37.38 98 GLY A O 1
#